Protein AF-A0A351Y6F3-F1 (afdb_monomer)

Foldseek 3Di:
DVVVCVVQVDPVSLVQDEDEEEADVRVVVCVVVPHHHPYYFHDDLPDDLVSCVVVLVVVLVCVVVVVDQWDKDWAWADPDLVDTQIDIATLPPDDPVRVVVRCVSVVHDPDPVPPPPPPPPDDDPPDPVVVVSVVSSVVSSVVVRVRSVRRSVNVVSPVVVVVVVVVVVVVVVVD

Nearest PDB structures (foldseek):
  1fs0-assembly1_G  TM=8.632E-01  e=9.140E-08  Escherichia coli
  6wnr-assembly1_G  TM=8.381E-01  e=6.652E-08  Escherichia coli
  8ap9-assembly1_G  TM=6.726E-01  e=9.777E-04  Trypanosoma brucei brucei
  8ap6-assembly1_G1  TM=6.515E-01  e=7.583E-04  Trypanosoma brucei brucei
  6f5d-assembly1_G  TM=6.382E-01  e=7.583E-04  Trypanosoma brucei brucei

Solvent-accessible surface area (backbone atoms only — not comparable to full-atom values): 10412 Å² total; per-residue (Å²): 112,69,72,57,55,70,76,49,68,51,75,74,56,43,78,80,43,79,37,74,24,76,26,62,69,48,39,56,51,39,54,73,71,70,44,50,69,80,46,74,45,70,71,62,97,85,63,57,73,76,73,43,43,71,58,45,54,51,52,52,50,33,56,76,70,57,73,53,88,65,43,72,48,74,37,35,46,53,78,50,72,88,45,67,47,82,45,68,39,51,63,34,74,72,48,70,68,37,52,52,52,40,32,55,77,68,70,51,81,78,69,85,81,70,74,79,73,81,64,89,80,72,81,57,80,94,35,66,66,61,48,50,54,51,51,54,49,54,51,50,46,51,52,52,50,51,40,50,49,26,36,49,53,43,48,54,31,47,54,51,50,53,52,50,52,53,53,52,52,54,54,65,74,75,109

Radius of gyration: 19.75 Å; Cα contacts (8 Å, |Δi|>4): 157; chains: 1; bounding box: 57×47×52 Å

Mean predicted aligned error: 7.8 Å

pLDDT: mean 84.29, std 12.5, range [51.44, 96.5]

Structure (mmCIF, N/CA/C/O backbone):
data_AF-A0A351Y6F3-F1
#
_entry.id   AF-A0A351Y6F3-F1
#
loop_
_atom_site.group_PDB
_atom_site.id
_atom_site.type_symbol
_atom_site.label_atom_id
_atom_site.label_alt_id
_atom_site.label_comp_id
_atom_site.label_asym_id
_atom_site.label_entity_id
_atom_site.label_seq_id
_atom_site.pdbx_PDB_ins_code
_atom_site.Cartn_x
_atom_site.Cartn_y
_atom_site.Cartn_z
_atom_site.occupancy
_atom_site.B_iso_or_equiv
_atom_site.auth_seq_id
_atom_site.auth_comp_id
_atom_site.auth_asym_id
_atom_site.auth_atom_id
_atom_site.pdbx_PDB_model_num
ATOM 1 N N . MET A 1 1 ? 9.564 -4.740 0.254 1.00 57.19 1 MET A N 1
ATOM 2 C CA . MET A 1 1 ? 9.944 -6.074 0.785 1.00 57.19 1 MET A CA 1
ATOM 3 C C . MET A 1 1 ? 11.183 -6.016 1.683 1.00 57.19 1 MET A C 1
ATOM 5 O O . MET A 1 1 ? 11.029 -6.243 2.875 1.00 57.19 1 MET A O 1
ATOM 9 N N . LYS A 1 2 ? 12.375 -5.624 1.191 1.00 56.22 2 LYS A N 1
ATOM 10 C CA . LYS A 1 2 ? 13.610 -5.577 2.014 1.00 56.22 2 LYS A CA 1
ATOM 11 C C . LYS A 1 2 ? 13.519 -4.671 3.257 1.00 56.22 2 LYS A C 1
ATOM 13 O O . LYS A 1 2 ? 13.958 -5.080 4.320 1.00 56.22 2 LYS A O 1
ATOM 18 N N . HIS A 1 3 ? 12.856 -3.513 3.169 1.00 58.91 3 HIS A N 1
ATOM 19 C CA . HIS A 1 3 ? 12.687 -2.598 4.312 1.00 58.91 3 HIS A CA 1
ATOM 20 C C . HIS A 1 3 ? 11.839 -3.152 5.473 1.00 58.91 3 HIS A C 1
ATOM 22 O O . HIS A 1 3 ? 12.053 -2.752 6.612 1.00 58.91 3 HIS A O 1
ATOM 28 N N . ILE A 1 4 ? 10.892 -4.065 5.213 1.00 58.66 4 ILE A N 1
ATOM 29 C CA . ILE A 1 4 ? 10.108 -4.724 6.276 1.00 58.66 4 ILE A CA 1
ATOM 30 C C . ILE A 1 4 ? 10.986 -5.768 6.962 1.00 58.66 4 ILE A C 1
ATOM 32 O O . ILE A 1 4 ? 11.146 -5.733 8.177 1.00 58.66 4 ILE A O 1
ATOM 36 N N . ALA A 1 5 ? 11.626 -6.627 6.163 1.00 57.75 5 ALA A N 1
ATOM 37 C CA . ALA A 1 5 ? 12.506 -7.675 6.664 1.00 57.75 5 ALA A CA 1
ATOM 38 C C . ALA A 1 5 ? 13.688 -7.112 7.464 1.00 57.75 5 ALA A C 1
ATOM 40 O O . ALA A 1 5 ? 14.070 -7.708 8.453 1.00 57.75 5 ALA A O 1
ATOM 41 N N . GLN A 1 6 ? 14.236 -5.956 7.076 1.00 57.66 6 GLN A N 1
ATOM 42 C CA . GLN A 1 6 ? 15.387 -5.336 7.739 1.00 57.66 6 GLN A CA 1
ATOM 43 C C . GLN A 1 6 ? 15.020 -4.585 9.029 1.00 57.66 6 GLN A C 1
ATOM 45 O O . GLN A 1 6 ? 15.852 -4.466 9.919 1.00 57.66 6 GLN A O 1
ATOM 50 N N . LYS A 1 7 ? 13.777 -4.095 9.151 1.00 56.00 7 LYS A N 1
ATOM 51 C CA . LYS A 1 7 ? 13.302 -3.376 10.346 1.00 56.00 7 LYS A CA 1
ATOM 52 C C . LYS A 1 7 ? 12.765 -4.303 11.445 1.00 56.00 7 LYS A C 1
ATOM 54 O O . LYS A 1 7 ? 12.682 -3.883 12.591 1.00 56.00 7 LYS A O 1
ATOM 59 N N . TYR A 1 8 ? 12.402 -5.534 11.098 1.00 57.44 8 TYR A N 1
ATOM 60 C CA . TYR A 1 8 ? 11.759 -6.499 11.992 1.00 57.44 8 TYR A CA 1
ATOM 61 C C . TYR A 1 8 ? 12.461 -7.872 11.917 1.00 57.44 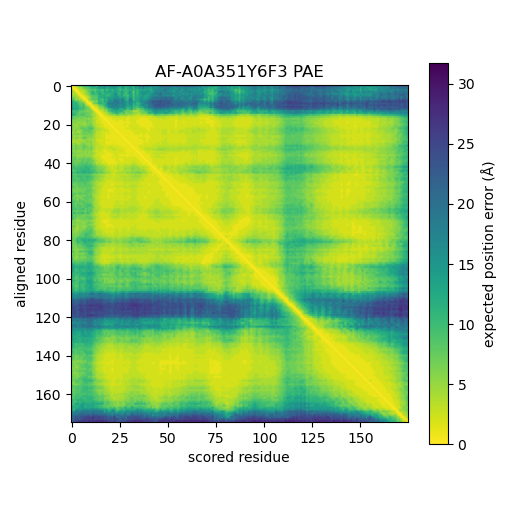8 TYR A C 1
ATOM 63 O O . TYR A 1 8 ? 11.814 -8.900 11.729 1.00 57.44 8 TYR A O 1
ATOM 71 N N . GLN A 1 9 ? 13.799 -7.883 11.998 1.00 54.22 9 GLN A N 1
ATOM 72 C CA . GLN A 1 9 ? 14.609 -9.112 11.922 1.00 54.22 9 GLN A CA 1
ATOM 73 C C . GLN A 1 9 ? 14.474 -10.007 13.162 1.00 54.22 9 GLN A C 1
ATOM 75 O O . GLN A 1 9 ? 14.704 -11.212 13.065 1.00 54.22 9 GLN A O 1
ATOM 80 N N . ASP A 1 10 ? 14.064 -9.452 14.303 1.00 55.25 10 ASP A N 1
ATOM 81 C CA . ASP A 1 10 ? 13.889 -10.216 15.533 1.00 55.25 10 ASP A CA 1
ATOM 82 C C . ASP A 1 10 ? 12.694 -11.171 15.439 1.00 55.25 10 ASP A C 1
ATOM 84 O O . ASP A 1 10 ? 11.549 -10.762 15.227 1.00 55.25 10 ASP A O 1
ATOM 88 N N . ALA A 1 11 ? 12.949 -12.462 15.661 1.00 55.72 11 ALA A N 1
ATOM 89 C CA . ALA A 1 11 ? 11.941 -13.522 15.583 1.00 55.72 11 ALA A CA 1
ATOM 90 C C . ALA A 1 11 ? 10.740 -13.304 16.526 1.00 55.72 11 ALA A C 1
ATOM 92 O O . ALA A 1 11 ? 9.642 -13.775 16.235 1.00 55.72 11 ALA A O 1
ATOM 93 N N . ASN A 1 12 ? 10.922 -12.564 17.628 1.00 57.53 12 ASN A N 1
ATOM 94 C CA . ASN A 1 12 ? 9.824 -12.191 18.523 1.00 57.53 12 ASN A CA 1
ATOM 95 C C . ASN A 1 12 ? 8.880 -11.153 17.904 1.00 57.53 12 ASN A C 1
ATOM 97 O O . ASN A 1 12 ? 7.679 -11.247 18.114 1.00 57.53 12 ASN A O 1
ATOM 101 N N . MET A 1 13 ? 9.381 -10.224 17.083 1.00 64.25 13 MET A N 1
ATOM 102 C CA . MET A 1 13 ? 8.535 -9.202 16.455 1.00 64.25 13 MET A CA 1
ATOM 103 C C . MET A 1 13 ? 7.723 -9.747 15.275 1.00 64.25 13 MET A C 1
ATOM 105 O O . MET A 1 13 ? 6.686 -9.182 14.942 1.00 64.25 13 MET A O 1
ATOM 109 N N . LYS A 1 14 ? 8.155 -10.857 14.655 1.00 72.81 14 LYS A N 1
ATOM 110 C CA . LYS A 1 14 ? 7.393 -11.529 13.586 1.00 72.81 14 LYS A CA 1
ATOM 111 C C . LYS A 1 14 ? 6.055 -12.095 14.073 1.00 72.81 14 LYS A C 1
ATOM 113 O O . LYS A 1 14 ? 5.134 -12.211 13.277 1.00 72.81 14 LYS A O 1
ATOM 118 N N . LYS A 1 15 ? 5.945 -12.448 15.360 1.00 78.00 15 LYS A N 1
ATOM 119 C CA . LYS A 1 15 ? 4.715 -13.014 15.944 1.00 78.00 15 LYS A CA 1
ATOM 120 C C . LYS A 1 15 ? 3.619 -11.973 16.176 1.00 78.00 15 LYS A C 1
ATOM 122 O O . LYS A 1 15 ? 2.454 -12.342 16.219 1.00 78.00 15 LYS A O 1
ATOM 127 N N . ASP A 1 16 ? 3.994 -10.700 16.277 1.00 86.50 16 ASP A N 1
ATOM 128 C CA . ASP A 1 16 ? 3.070 -9.586 16.520 1.00 86.50 16 ASP A CA 1
ATOM 129 C C . ASP A 1 16 ? 2.623 -8.893 15.220 1.00 86.50 16 ASP A C 1
ATOM 131 O O . ASP A 1 16 ? 1.964 -7.849 15.255 1.00 86.50 16 ASP A O 1
ATOM 135 N N . VAL A 1 17 ? 3.028 -9.422 14.060 1.00 90.69 17 VAL A N 1
ATOM 136 C CA . VAL A 1 17 ? 2.800 -8.796 12.757 1.00 90.69 17 VAL A CA 1
ATOM 137 C C . VAL A 1 17 ? 2.229 -9.804 11.773 1.00 90.69 17 VAL A C 1
ATOM 139 O O . VAL A 1 17 ? 2.909 -10.727 11.328 1.00 90.69 17 VAL A O 1
ATOM 142 N N . ASP A 1 18 ? 1.003 -9.529 11.347 1.00 94.62 18 ASP A N 1
ATOM 143 C CA . ASP A 1 18 ? 0.363 -10.229 10.246 1.00 94.62 18 ASP A CA 1
ATOM 144 C C . ASP A 1 18 ? 0.632 -9.520 8.918 1.00 94.62 18 ASP A C 1
ATOM 146 O O . ASP A 1 18 ? 0.679 -8.288 8.828 1.00 94.62 18 ASP A O 1
ATOM 150 N N . ILE A 1 19 ? 0.803 -10.314 7.866 1.00 95.06 19 ILE A N 1
ATOM 151 C CA . ILE A 1 19 ? 1.098 -9.841 6.520 1.00 95.06 19 ILE A CA 1
ATOM 152 C C . ILE A 1 19 ? -0.097 -10.080 5.605 1.00 95.06 19 ILE A C 1
ATOM 154 O O . ILE A 1 19 ? -0.627 -11.185 5.503 1.00 95.06 19 ILE A O 1
ATOM 158 N N . ILE A 1 20 ? -0.457 -9.038 4.861 1.00 96.44 20 ILE A N 1
ATOM 159 C CA . ILE A 1 20 ? -1.326 -9.142 3.694 1.00 96.44 20 ILE A CA 1
ATOM 160 C C . ILE A 1 20 ? -0.449 -8.995 2.454 1.00 96.44 20 ILE A C 1
ATOM 162 O O . ILE A 1 20 ? 0.198 -7.964 2.256 1.00 96.44 20 ILE A O 1
ATOM 166 N N . ALA A 1 21 ? -0.397 -10.037 1.627 1.00 95.81 21 ALA A N 1
ATOM 167 C CA . ALA A 1 21 ? 0.479 -10.081 0.462 1.00 95.81 21 ALA A CA 1
ATOM 168 C C . ALA A 1 21 ? -0.292 -9.801 -0.836 1.00 95.81 21 ALA A C 1
ATOM 170 O O . ALA A 1 21 ? -1.089 -10.617 -1.294 1.00 95.81 21 ALA A O 1
ATOM 171 N N . ILE A 1 22 ? -0.009 -8.664 -1.471 1.00 95.50 22 ILE A N 1
ATOM 172 C CA . ILE A 1 22 ? -0.555 -8.317 -2.787 1.00 95.50 22 ILE A CA 1
ATOM 173 C C . ILE A 1 22 ? 0.510 -8.623 -3.850 1.00 95.50 22 ILE A C 1
ATOM 175 O O . ILE A 1 22 ? 1.559 -7.981 -3.909 1.00 95.50 22 ILE A O 1
ATOM 179 N N . GLY A 1 23 ? 0.242 -9.629 -4.681 1.00 93.31 23 GLY A N 1
ATOM 180 C CA . GLY A 1 23 ? 1.129 -10.142 -5.723 1.00 93.31 23 GLY A CA 1
ATOM 181 C C . GLY A 1 23 ? 1.879 -11.422 -5.330 1.00 93.31 23 GLY A C 1
ATOM 182 O O . GLY A 1 23 ? 2.298 -11.614 -4.188 1.00 93.31 23 GLY A O 1
ATOM 183 N N . LYS A 1 24 ? 2.115 -12.292 -6.324 1.00 92.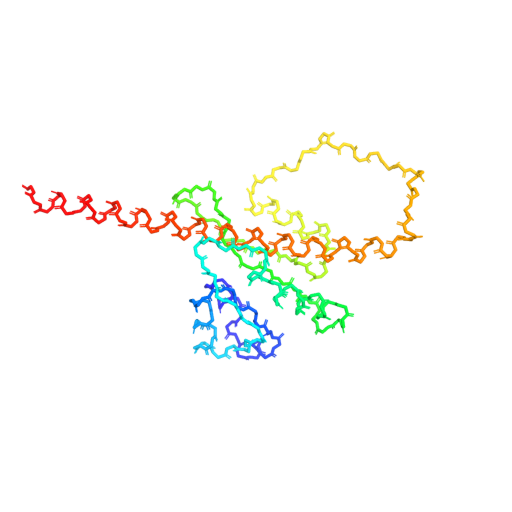69 24 LYS A N 1
ATOM 184 C CA . LYS A 1 24 ? 2.723 -13.626 -6.134 1.00 92.69 24 LYS A CA 1
ATOM 185 C C . LYS A 1 24 ? 4.109 -13.574 -5.479 1.00 92.69 24 LYS A C 1
ATOM 187 O O . LYS A 1 24 ? 4.355 -14.271 -4.504 1.00 92.69 24 LYS A O 1
ATOM 192 N N . LYS A 1 25 ? 4.986 -12.676 -5.945 1.00 91.31 25 LYS A N 1
ATOM 193 C CA . LYS A 1 25 ? 6.349 -12.527 -5.397 1.00 91.31 25 LYS A CA 1
ATOM 194 C C . LYS A 1 25 ? 6.361 -12.094 -3.929 1.00 91.31 25 LYS A C 1
ATOM 196 O O . LYS A 1 25 ? 7.258 -12.490 -3.190 1.00 91.31 25 LYS A O 1
ATOM 201 N N . ALA A 1 26 ? 5.396 -11.272 -3.509 1.00 92.12 26 ALA A N 1
ATOM 202 C CA . ALA A 1 26 ? 5.279 -10.863 -2.113 1.00 92.12 26 ALA A CA 1
ATOM 203 C C . ALA A 1 26 ? 4.864 -12.054 -1.242 1.00 92.12 26 ALA A C 1
ATOM 205 O O . ALA A 1 26 ? 5.500 -12.305 -0.221 1.00 92.12 26 ALA A O 1
ATOM 206 N N . LEU A 1 27 ? 3.859 -12.817 -1.685 1.00 94.94 27 LEU A N 1
ATOM 207 C CA . LEU A 1 27 ? 3.402 -14.027 -1.002 1.00 94.94 27 LEU A CA 1
ATOM 208 C C . LEU A 1 27 ? 4.549 -15.031 -0.827 1.00 94.94 27 LEU A C 1
ATOM 210 O O . LEU A 1 27 ? 4.854 -15.422 0.296 1.00 94.94 27 LEU A O 1
ATOM 214 N N . GLU A 1 28 ? 5.233 -15.380 -1.918 1.00 94.75 28 GLU A N 1
ATOM 215 C CA . GLU A 1 28 ? 6.369 -16.310 -1.901 1.00 94.75 28 GLU A CA 1
ATOM 216 C C . GLU A 1 28 ? 7.477 -15.852 -0.945 1.00 94.75 28 GLU A C 1
ATOM 218 O O . GLU A 1 28 ? 8.023 -16.656 -0.191 1.00 94.75 28 GLU A O 1
ATOM 223 N N . PHE A 1 29 ? 7.799 -14.553 -0.946 1.00 92.56 29 PHE A N 1
ATOM 224 C CA . PHE A 1 29 ? 8.820 -13.990 -0.069 1.00 92.56 29 PHE A CA 1
ATOM 225 C C . PHE A 1 29 ? 8.461 -14.149 1.413 1.00 92.56 29 PHE A C 1
ATOM 227 O O . PHE A 1 29 ? 9.286 -14.640 2.183 1.00 92.56 29 PHE A O 1
ATOM 234 N N . PHE A 1 30 ? 7.255 -13.735 1.811 1.00 92.44 30 PHE A N 1
ATOM 235 C CA . PHE A 1 30 ? 6.853 -13.716 3.219 1.00 92.44 30 PHE A CA 1
ATOM 236 C C . PHE A 1 30 ? 6.577 -15.114 3.773 1.00 92.44 30 PHE A C 1
ATOM 238 O O . PHE A 1 30 ? 6.974 -15.393 4.903 1.00 92.44 30 PHE A O 1
ATOM 245 N N . VAL A 1 31 ? 5.999 -16.008 2.965 1.00 92.94 31 VAL A N 1
ATOM 246 C CA . VAL A 1 31 ? 5.828 -17.425 3.327 1.00 92.94 31 VAL A CA 1
ATOM 247 C C . VAL A 1 31 ? 7.190 -18.081 3.551 1.00 92.94 31 VAL A C 1
ATOM 249 O O . VAL A 1 31 ? 7.411 -18.705 4.587 1.00 92.94 31 VAL A O 1
ATOM 252 N N . ARG A 1 32 ? 8.137 -17.897 2.619 1.00 92.38 32 ARG A N 1
ATOM 253 C CA . ARG A 1 32 ? 9.493 -18.456 2.741 1.00 92.38 32 ARG A CA 1
ATOM 254 C C . ARG A 1 32 ? 10.232 -17.934 3.972 1.00 92.38 32 ARG A C 1
ATOM 256 O O . ARG A 1 32 ? 10.984 -18.679 4.586 1.00 92.38 32 ARG A O 1
ATOM 263 N N . ASP A 1 33 ? 10.042 -16.662 4.314 1.00 88.50 33 ASP A N 1
ATOM 264 C CA . ASP A 1 33 ? 10.700 -16.020 5.458 1.00 88.50 33 ASP A CA 1
ATOM 265 C C . ASP A 1 33 ? 9.961 -16.257 6.797 1.00 88.50 33 ASP A C 1
ATOM 267 O O . ASP A 1 33 ? 10.325 -15.678 7.825 1.00 88.50 33 ASP A O 1
ATOM 271 N N . GLY A 1 34 ? 8.934 -17.119 6.804 1.00 89.56 34 GLY A N 1
ATOM 272 C CA . GLY A 1 34 ? 8.243 -17.583 8.010 1.00 89.56 34 GLY A CA 1
ATOM 273 C C . GLY A 1 34 ? 7.300 -16.560 8.647 1.00 89.56 34 GLY A C 1
ATOM 274 O O . GLY A 1 34 ? 7.089 -16.604 9.857 1.00 89.56 34 GLY A O 1
ATOM 275 N N . TRP A 1 35 ? 6.766 -15.616 7.869 1.00 91.81 35 TRP A N 1
ATOM 276 C CA . TRP A 1 35 ? 5.772 -14.651 8.349 1.00 91.81 35 TRP A CA 1
ATOM 277 C C . TRP A 1 35 ? 4.361 -15.237 8.329 1.00 91.81 35 TRP A C 1
ATOM 279 O O . TRP A 1 35 ? 4.037 -16.059 7.471 1.00 91.81 35 TRP A O 1
ATOM 289 N N . ASN A 1 36 ? 3.494 -14.751 9.221 1.00 94.00 36 ASN A N 1
ATOM 290 C CA . ASN A 1 36 ? 2.076 -15.086 9.181 1.00 94.00 36 ASN A CA 1
ATOM 291 C C . ASN A 1 36 ? 1.376 -14.300 8.063 1.00 94.00 36 ASN A C 1
ATOM 293 O O . ASN A 1 36 ? 1.147 -13.097 8.192 1.00 94.00 36 ASN A O 1
ATOM 297 N N . VAL A 1 37 ? 1.057 -14.959 6.947 1.00 95.06 37 VAL A N 1
ATOM 298 C CA . VAL A 1 37 ? 0.322 -14.337 5.836 1.00 95.06 37 VAL A CA 1
ATOM 299 C C . VAL A 1 37 ? -1.165 -14.647 5.982 1.00 95.06 37 VAL A C 1
ATOM 301 O O . VAL A 1 37 ? -1.603 -15.757 5.693 1.00 95.06 37 VAL A O 1
ATOM 304 N N . VAL A 1 38 ? -1.941 -13.658 6.423 1.00 95.75 38 VAL A N 1
ATOM 305 C CA . VAL A 1 38 ? -3.370 -13.817 6.753 1.00 95.75 38 VAL A CA 1
ATOM 306 C C . VAL A 1 38 ? -4.296 -13.654 5.550 1.00 95.75 38 VAL A C 1
ATOM 308 O O . VAL A 1 38 ? -5.408 -14.174 5.544 1.00 95.75 38 VAL A O 1
ATOM 311 N N . ALA A 1 39 ? -3.840 -12.942 4.520 1.00 95.50 39 ALA A N 1
ATOM 312 C CA . ALA A 1 39 ? -4.561 -12.773 3.268 1.00 95.50 39 ALA A CA 1
ATOM 313 C C . ALA A 1 39 ? -3.580 -12.546 2.116 1.00 95.50 39 ALA A C 1
ATOM 315 O O . ALA A 1 39 ? -2.498 -11.977 2.292 1.00 95.50 39 ALA A O 1
ATOM 316 N N . SER A 1 40 ? -3.963 -12.970 0.914 1.00 95.75 40 SER A N 1
ATOM 317 C CA . SER A 1 40 ? -3.198 -12.662 -0.288 1.00 95.75 40 SER A CA 1
ATOM 318 C C . SER A 1 40 ? -4.075 -12.599 -1.529 1.00 95.75 40 SER A C 1
ATOM 320 O O . SER A 1 40 ? -5.141 -13.207 -1.576 1.00 95.75 40 SER A O 1
ATOM 322 N N . THR A 1 41 ? -3.614 -11.861 -2.532 1.00 95.38 41 THR A N 1
ATOM 323 C CA . THR A 1 41 ? -4.234 -11.818 -3.860 1.00 95.38 41 THR A CA 1
ATOM 324 C C . THR A 1 41 ? -3.155 -11.689 -4.925 1.00 95.38 41 THR A C 1
ATOM 326 O O . THR A 1 41 ? -2.112 -11.072 -4.696 1.00 95.38 41 THR A O 1
ATOM 329 N N . ALA A 1 42 ? -3.370 -12.289 -6.091 1.00 93.12 42 ALA A N 1
ATOM 330 C CA . ALA A 1 42 ? -2.489 -12.128 -7.239 1.00 93.12 42 ALA A CA 1
ATOM 331 C C . ALA A 1 42 ? -3.058 -11.054 -8.169 1.00 93.12 42 ALA A C 1
ATOM 333 O O . ALA A 1 42 ? -4.240 -11.079 -8.483 1.00 93.12 42 ALA A O 1
ATOM 334 N N . LEU A 1 43 ? -2.204 -10.150 -8.653 1.00 91.88 43 LEU A N 1
ATOM 335 C CA . LEU A 1 43 ? -2.611 -9.106 -9.591 1.00 91.88 43 LEU A CA 1
ATOM 336 C C . LEU A 1 43 ? -2.207 -9.462 -11.021 1.00 91.88 43 LEU A C 1
ATOM 338 O O . LEU A 1 43 ? -1.028 -9.718 -11.298 1.00 91.88 43 LEU A O 1
ATOM 342 N N . LYS A 1 44 ? -3.195 -9.445 -11.916 1.00 92.19 44 LYS A N 1
ATOM 343 C CA . LYS A 1 44 ? -3.008 -9.459 -13.373 1.00 92.19 44 LYS A CA 1
ATOM 344 C C . LYS A 1 44 ? -2.472 -8.106 -13.867 1.00 92.19 44 LYS A C 1
ATOM 346 O O . LYS A 1 44 ? -2.342 -7.163 -13.088 1.00 92.19 44 LYS A O 1
ATOM 351 N N . ASP A 1 45 ? -2.078 -8.035 -15.137 1.00 89.50 45 ASP A N 1
ATOM 352 C CA . ASP A 1 45 ? -1.513 -6.809 -15.725 1.00 89.50 45 ASP A CA 1
ATOM 353 C C . ASP A 1 45 ? -2.569 -5.694 -15.882 1.00 89.50 45 ASP A C 1
ATOM 355 O O . ASP A 1 45 ? -2.256 -4.528 -15.668 1.00 89.50 45 ASP A O 1
ATOM 359 N N . ASP A 1 46 ? -3.825 -6.059 -16.127 1.00 91.00 46 ASP A N 1
ATOM 360 C CA . ASP A 1 46 ? -4.997 -5.191 -16.307 1.00 91.00 46 ASP A CA 1
ATOM 361 C C . ASP A 1 46 ? -5.960 -5.234 -15.102 1.00 91.00 46 ASP A C 1
ATOM 363 O O . ASP A 1 46 ? -7.179 -5.263 -15.267 1.00 91.00 46 ASP A O 1
ATOM 367 N N . PHE A 1 47 ? -5.424 -5.335 -13.882 1.00 95.31 47 PHE A N 1
ATOM 368 C CA . PHE A 1 47 ? -6.246 -5.477 -12.676 1.00 95.31 47 PHE A CA 1
ATOM 369 C C . PHE A 1 47 ? -7.166 -4.269 -12.439 1.00 95.31 47 PHE A C 1
ATOM 371 O O . PHE A 1 47 ? -6.842 -3.142 -12.813 1.00 95.31 47 PHE A O 1
ATOM 378 N N . ASP A 1 48 ? -8.292 -4.514 -11.775 1.00 94.44 48 ASP A N 1
ATOM 379 C CA . ASP A 1 48 ? -9.239 -3.492 -11.336 1.00 94.44 48 ASP A CA 1
ATOM 380 C C . ASP A 1 48 ? -9.579 -3.644 -9.842 1.00 94.44 48 ASP A C 1
ATOM 382 O O . ASP A 1 48 ? -9.051 -4.514 -9.145 1.00 94.44 48 ASP A O 1
ATOM 386 N N . GLU A 1 49 ? -10.439 -2.771 -9.316 1.00 91.94 49 GLU A N 1
ATOM 387 C CA . GLU A 1 49 ? -10.809 -2.762 -7.893 1.00 91.94 49 GLU A CA 1
ATOM 388 C C . GLU A 1 49 ? -11.409 -4.093 -7.408 1.00 91.94 49 GLU A C 1
ATOM 390 O O . GLU A 1 49 ? -11.217 -4.480 -6.251 1.00 91.94 49 GLU A O 1
ATOM 395 N N . ARG A 1 50 ? -12.084 -4.851 -8.283 1.00 94.06 50 ARG A N 1
ATOM 396 C CA . ARG A 1 50 ? -12.714 -6.129 -7.913 1.00 94.06 50 ARG A CA 1
ATOM 397 C C . ARG A 1 50 ? -11.673 -7.184 -7.560 1.00 94.06 50 ARG A C 1
ATOM 399 O O . ARG A 1 50 ? -11.924 -8.004 -6.678 1.00 94.06 50 ARG A O 1
ATOM 406 N N . ASP A 1 51 ? -10.493 -7.128 -8.179 1.00 94.69 51 ASP A N 1
ATOM 407 C CA . ASP A 1 51 ? -9.373 -8.032 -7.882 1.00 94.69 51 ASP A CA 1
ATOM 408 C C . ASP A 1 51 ? -8.812 -7.826 -6.455 1.00 94.69 51 ASP A C 1
ATOM 410 O O . ASP A 1 51 ? -8.130 -8.700 -5.902 1.00 94.69 51 ASP A O 1
ATOM 414 N N . LEU A 1 52 ? -9.114 -6.678 -5.836 1.00 96.25 52 LEU A N 1
ATOM 415 C CA . LEU A 1 52 ? -8.691 -6.301 -4.486 1.00 96.25 52 LEU A CA 1
ATOM 416 C C . LEU A 1 52 ? -9.826 -6.359 -3.450 1.00 96.25 52 LEU A C 1
ATOM 418 O O . LEU A 1 52 ? -9.554 -6.234 -2.256 1.00 96.25 52 LEU A O 1
ATOM 422 N N . HIS A 1 53 ? -11.070 -6.635 -3.855 1.00 94.31 53 HIS A N 1
ATOM 423 C CA . HIS A 1 53 ? -12.244 -6.583 -2.974 1.00 94.31 53 HIS A CA 1
ATOM 424 C C . HIS A 1 53 ? -12.119 -7.455 -1.710 1.00 94.31 53 HIS A C 1
ATOM 426 O O . HIS A 1 53 ? -12.508 -7.046 -0.612 1.00 94.31 53 HIS A O 1
ATOM 432 N N . ALA A 1 54 ? -11.521 -8.645 -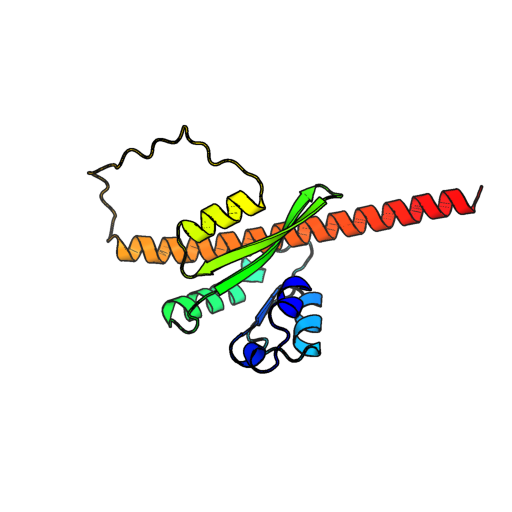1.831 1.00 94.38 54 ALA A N 1
ATOM 433 C CA . ALA A 1 54 ? -11.275 -9.521 -0.685 1.00 94.38 54 ALA A CA 1
ATOM 434 C C . ALA A 1 54 ? -10.301 -8.895 0.332 1.00 94.38 54 ALA A C 1
ATOM 436 O O . ALA A 1 54 ? -10.482 -9.040 1.541 1.00 94.38 54 ALA A O 1
ATOM 437 N N . ILE A 1 55 ? -9.293 -8.164 -0.154 1.00 96.31 55 ILE A N 1
ATOM 438 C CA . ILE A 1 55 ? -8.322 -7.453 0.684 1.00 96.31 55 ILE A CA 1
ATOM 439 C C . ILE A 1 55 ? -8.986 -6.269 1.388 1.00 96.31 55 ILE A C 1
ATOM 441 O O . ILE A 1 55 ? -8.804 -6.108 2.595 1.00 96.31 55 ILE A O 1
ATOM 445 N N . TYR A 1 56 ? -9.790 -5.487 0.664 1.00 95.25 56 TYR A N 1
ATOM 446 C CA . TYR A 1 56 ? -10.563 -4.378 1.231 1.00 95.25 56 TYR A CA 1
ATOM 447 C C . TYR A 1 56 ? -11.474 -4.854 2.354 1.00 95.25 56 TYR A C 1
ATOM 449 O O . TYR A 1 56 ? -11.385 -4.372 3.482 1.00 95.25 56 TYR A O 1
ATOM 457 N N . THR A 1 57 ? -12.275 -5.883 2.073 1.00 94.62 57 THR A N 1
ATOM 458 C CA . THR A 1 57 ? -13.197 -6.476 3.044 1.00 94.62 57 THR A CA 1
ATOM 459 C C . THR A 1 57 ? -12.460 -6.942 4.297 1.00 94.62 57 THR A C 1
ATOM 461 O O . THR A 1 57 ? -12.894 -6.649 5.411 1.00 94.62 57 THR A O 1
ATOM 464 N N . TYR A 1 58 ? -11.325 -7.628 4.134 1.00 95.81 58 TYR A N 1
ATOM 465 C CA . TYR A 1 58 ? -10.522 -8.096 5.261 1.00 95.81 58 TYR A CA 1
ATOM 466 C C . TYR A 1 58 ? -10.008 -6.935 6.125 1.00 95.81 58 TYR A C 1
ATOM 468 O O . TYR A 1 58 ? -10.178 -6.948 7.346 1.00 95.81 58 TYR A O 1
ATOM 476 N N . ILE A 1 59 ? -9.415 -5.910 5.505 1.00 94.88 59 ILE A N 1
ATOM 477 C CA . ILE A 1 59 ? -8.842 -4.761 6.221 1.00 94.88 59 ILE A CA 1
ATOM 478 C C . ILE A 1 59 ? -9.939 -3.951 6.912 1.00 94.88 59 ILE A C 1
ATOM 480 O O . ILE A 1 59 ? -9.803 -3.642 8.096 1.00 94.88 59 ILE A O 1
ATOM 484 N N . ASN A 1 60 ? -11.049 -3.674 6.227 1.00 93.00 60 ASN A N 1
ATOM 485 C CA . ASN A 1 60 ? -12.183 -2.948 6.796 1.00 93.00 60 ASN A CA 1
ATOM 486 C C . ASN A 1 60 ? -12.758 -3.690 8.010 1.00 93.00 60 ASN A C 1
ATOM 488 O O . ASN A 1 60 ? -12.972 -3.087 9.063 1.00 93.00 60 ASN A O 1
ATOM 492 N N . GLN A 1 61 ? -12.932 -5.013 7.921 1.00 93.38 61 GLN A N 1
ATOM 493 C CA . GLN A 1 61 ? -13.373 -5.818 9.062 1.00 93.38 61 GLN A CA 1
ATOM 494 C C . GLN A 1 61 ? -12.369 -5.792 10.218 1.00 93.38 61 GLN A C 1
ATOM 496 O O . GLN A 1 61 ? -12.780 -5.692 11.374 1.00 93.38 61 GLN A O 1
ATOM 501 N N . ALA A 1 62 ? -11.070 -5.869 9.928 1.00 93.06 62 ALA A N 1
ATOM 502 C CA . ALA A 1 62 ? -10.027 -5.832 10.947 1.00 93.06 62 ALA A CA 1
ATOM 503 C C . ALA A 1 62 ? -9.950 -4.466 11.651 1.00 93.06 62 ALA A C 1
ATOM 505 O O . ALA A 1 62 ? -9.730 -4.413 12.863 1.00 93.06 62 ALA A O 1
ATOM 506 N N . ILE A 1 63 ? -10.188 -3.372 10.921 1.00 90.25 63 ILE A N 1
ATOM 507 C CA . ILE A 1 63 ? -10.290 -2.015 11.473 1.00 90.25 63 ILE A CA 1
ATOM 508 C C . ILE A 1 63 ? -11.518 -1.904 12.384 1.00 90.25 63 ILE A C 1
ATOM 510 O O . ILE A 1 63 ? -11.382 -1.513 13.544 1.00 90.25 63 ILE A O 1
ATOM 514 N N . VAL A 1 64 ? -12.700 -2.313 11.907 1.00 90.00 64 VAL A N 1
ATOM 515 C CA . VAL A 1 64 ? -13.957 -2.253 12.680 1.00 90.00 64 VAL A CA 1
ATOM 516 C C . VAL A 1 64 ? -13.869 -3.092 13.958 1.00 90.00 64 VAL A C 1
ATOM 518 O O . VAL A 1 64 ? -14.263 -2.635 15.031 1.00 90.00 64 VAL A O 1
ATOM 521 N N . LYS A 1 65 ? -13.301 -4.301 13.871 1.00 93.00 65 LYS A N 1
ATOM 522 C CA . LYS A 1 65 ? -13.096 -5.201 15.019 1.00 93.00 65 LYS A CA 1
ATOM 523 C C . LYS A 1 65 ? -11.922 -4.796 15.913 1.00 93.00 65 LYS A C 1
ATOM 525 O O . LYS A 1 65 ? -11.718 -5.427 16.947 1.00 93.00 65 LYS A O 1
ATOM 530 N N . LYS A 1 66 ? -11.148 -3.773 15.528 1.00 91.19 66 LYS A N 1
ATOM 531 C CA . LYS A 1 66 ? -9.909 -3.346 16.199 1.00 91.19 66 LYS A CA 1
ATOM 532 C C . LYS A 1 66 ? -8.912 -4.496 16.388 1.00 91.19 66 LYS A C 1
ATOM 534 O O . LYS A 1 66 ? -8.202 -4.548 17.388 1.00 91.19 66 LYS A O 1
ATOM 539 N N . THR A 1 67 ? -8.853 -5.411 15.419 1.00 93.81 67 THR A N 1
ATOM 540 C CA . THR A 1 67 ? -7.936 -6.561 15.429 1.00 93.81 67 THR A CA 1
ATOM 541 C C . THR A 1 67 ? -6.479 -6.106 15.428 1.00 93.81 67 THR A C 1
ATOM 543 O O . THR A 1 67 ? -5.647 -6.706 16.101 1.00 93.81 67 THR A O 1
ATOM 546 N N . TYR A 1 68 ? -6.178 -5.010 14.724 1.00 92.19 68 TYR A N 1
ATOM 547 C CA . TYR A 1 68 ? -4.838 -4.435 14.652 1.00 92.19 68 TYR A CA 1
ATOM 548 C C . TYR A 1 68 ? -4.804 -3.029 15.240 1.00 92.19 68 TYR A C 1
ATOM 550 O O . TYR A 1 68 ? -5.622 -2.174 14.904 1.00 92.19 68 TYR A O 1
ATOM 558 N N . ALA A 1 69 ? -3.788 -2.758 16.061 1.00 92.00 69 ALA A N 1
ATOM 559 C CA . ALA A 1 69 ? -3.531 -1.412 16.571 1.00 92.00 69 ALA A CA 1
ATOM 560 C C . ALA A 1 69 ? -3.004 -0.464 15.480 1.00 92.00 69 ALA A C 1
ATOM 562 O O . ALA A 1 69 ? -3.205 0.747 15.564 1.00 92.00 69 ALA A O 1
ATOM 563 N N . LYS A 1 70 ? -2.285 -0.998 14.480 1.00 90.88 70 LYS A N 1
ATOM 564 C CA . LYS A 1 70 ? -1.692 -0.231 13.377 1.00 90.88 70 LYS A CA 1
ATOM 565 C C . LYS A 1 70 ? -1.742 -1.034 12.081 1.00 90.88 70 LYS A C 1
ATOM 567 O O . LYS A 1 70 ? -1.298 -2.177 12.066 1.00 90.88 70 LYS A O 1
ATOM 572 N N . VAL A 1 71 ? -2.177 -0.404 10.992 1.00 92.62 71 VAL A N 1
ATOM 573 C CA . VAL A 1 71 ? -2.106 -0.968 9.634 1.00 92.62 71 VAL A CA 1
ATOM 574 C C . VAL A 1 71 ? -1.204 -0.081 8.787 1.00 92.62 71 VAL A C 1
ATOM 576 O O . VAL A 1 71 ? -1.344 1.143 8.788 1.00 92.62 71 VAL A O 1
ATOM 579 N N . LYS A 1 72 ? -0.242 -0.684 8.085 1.00 92.12 72 LYS A N 1
ATOM 580 C CA . LYS A 1 72 ? 0.702 0.028 7.216 1.00 92.12 72 LYS A CA 1
ATOM 581 C C . LYS A 1 72 ? 0.735 -0.603 5.835 1.00 92.12 72 LYS A C 1
ATOM 583 O O . LYS A 1 72 ? 0.814 -1.822 5.719 1.00 92.12 72 LYS A O 1
ATOM 588 N N . VAL A 1 73 ? 0.760 0.239 4.811 1.00 92.56 73 VAL A N 1
ATOM 589 C CA . VAL A 1 73 ? 0.905 -0.1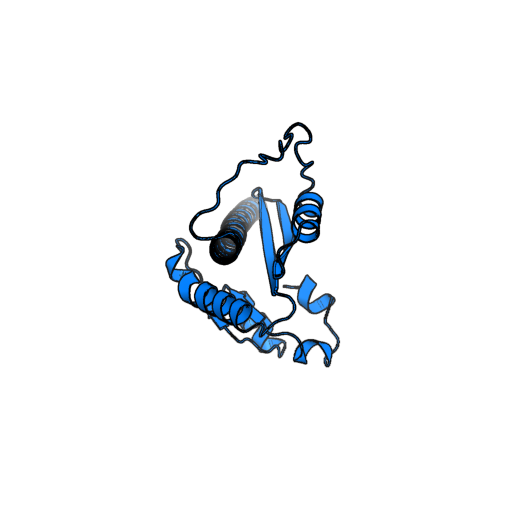64 3.413 1.00 92.56 73 VAL A CA 1
ATOM 590 C C . VAL A 1 73 ? 2.326 0.154 2.966 1.00 92.56 73 VAL A C 1
ATOM 592 O O . VAL A 1 73 ? 2.836 1.247 3.208 1.00 92.56 73 VAL A O 1
ATOM 595 N N . TYR A 1 74 ? 2.973 -0.813 2.324 1.00 92.38 74 TYR A N 1
ATOM 596 C CA . TYR A 1 74 ? 4.310 -0.662 1.763 1.00 92.38 74 TYR A CA 1
ATOM 597 C C . TYR A 1 74 ? 4.242 -0.879 0.260 1.00 92.38 74 TYR A C 1
ATOM 599 O O . TYR A 1 74 ? 3.821 -1.943 -0.196 1.00 92.38 74 TYR A O 1
ATOM 607 N N . PHE A 1 75 ? 4.680 0.108 -0.509 1.00 92.25 75 PHE A N 1
ATOM 608 C CA . PHE A 1 75 ? 4.623 0.067 -1.966 1.00 92.25 75 PHE A CA 1
ATOM 609 C C . PHE A 1 75 ? 5.723 0.926 -2.575 1.00 92.25 75 PHE A C 1
ATOM 611 O O . PHE A 1 75 ? 6.336 1.735 -1.887 1.00 92.25 75 PHE A O 1
ATOM 618 N N . ASN A 1 76 ? 5.992 0.742 -3.859 1.00 90.88 76 ASN A N 1
ATOM 619 C CA . ASN A 1 76 ? 6.874 1.617 -4.608 1.00 90.88 76 ASN A CA 1
ATOM 620 C C . ASN A 1 76 ? 6.026 2.659 -5.328 1.00 90.88 76 ASN A C 1
ATOM 622 O O . ASN A 1 76 ? 5.203 2.313 -6.173 1.00 90.88 76 ASN A O 1
ATOM 626 N N . PHE A 1 77 ? 6.249 3.931 -5.022 1.00 90.62 77 PHE A N 1
ATOM 627 C CA . PHE A 1 77 ? 5.683 5.030 -5.780 1.00 90.62 77 PHE A CA 1
ATOM 628 C C . PHE A 1 77 ? 6.434 5.186 -7.098 1.00 90.62 77 PHE A C 1
ATOM 630 O O . PHE A 1 77 ? 7.646 5.427 -7.140 1.00 90.62 77 PHE A O 1
ATOM 637 N N . PHE A 1 78 ? 5.698 5.023 -8.189 1.00 92.19 78 PHE A N 1
ATOM 638 C CA . PHE A 1 78 ? 6.218 5.221 -9.531 1.00 92.19 78 PHE A CA 1
ATOM 639 C C . PHE A 1 78 ? 6.360 6.717 -9.823 1.00 92.19 78 PHE A C 1
ATOM 641 O O . PHE A 1 78 ? 5.357 7.395 -10.038 1.00 92.19 78 PHE A O 1
ATOM 648 N N . LYS A 1 79 ? 7.601 7.223 -9.844 1.00 88.94 79 LYS A N 1
ATOM 649 C CA . LYS A 1 79 ? 7.900 8.609 -10.238 1.00 88.94 79 LYS A CA 1
ATOM 650 C C . LYS A 1 79 ? 8.164 8.713 -11.738 1.00 88.94 79 LYS A C 1
ATOM 652 O O . LYS A 1 79 ? 7.683 9.633 -12.388 1.00 88.94 79 LYS A O 1
ATOM 657 N N . ASN A 1 80 ? 8.956 7.792 -12.280 1.00 89.62 80 ASN A N 1
ATOM 658 C CA . ASN A 1 80 ? 9.204 7.646 -13.713 1.00 89.62 80 ASN A CA 1
ATOM 659 C C . ASN A 1 80 ? 9.768 6.243 -14.004 1.00 89.62 80 ASN A C 1
ATOM 661 O O . ASN A 1 80 ? 9.948 5.430 -13.099 1.00 89.62 80 ASN A O 1
ATOM 665 N N . ILE A 1 81 ? 10.076 5.969 -15.274 1.00 87.88 81 ILE A N 1
ATOM 666 C CA . ILE A 1 81 ? 10.522 4.650 -15.753 1.00 87.88 81 ILE A CA 1
ATOM 667 C C . ILE A 1 81 ? 11.802 4.160 -15.048 1.00 87.88 81 ILE A C 1
ATOM 669 O O . ILE A 1 81 ? 11.978 2.958 -14.862 1.00 87.88 81 ILE A O 1
ATOM 673 N N . ILE A 1 82 ? 12.676 5.079 -14.631 1.00 85.50 82 ILE A N 1
ATOM 674 C CA . ILE A 1 82 ? 13.958 4.783 -13.976 1.00 85.50 82 ILE A CA 1
ATOM 675 C C . ILE A 1 82 ? 13.817 4.842 -12.446 1.00 85.50 82 ILE A C 1
ATOM 677 O O . ILE A 1 82 ? 14.421 4.047 -11.729 1.00 85.50 82 ILE A O 1
ATOM 681 N N . THR A 1 83 ? 13.028 5.783 -11.924 1.00 86.19 83 THR A N 1
ATOM 682 C CA . THR A 1 83 ? 12.940 6.096 -10.494 1.00 86.19 83 THR A CA 1
ATOM 683 C C . THR A 1 83 ? 11.656 5.557 -9.866 1.00 86.19 83 THR A C 1
ATOM 685 O O . THR A 1 83 ? 10.554 6.039 -10.139 1.00 86.19 83 THR A O 1
ATOM 688 N N . GLN A 1 84 ? 11.821 4.618 -8.935 1.00 85.31 84 GLN A N 1
ATOM 689 C CA . GLN A 1 84 ? 10.762 4.088 -8.076 1.00 85.31 84 GLN A CA 1
ATOM 690 C C . GLN A 1 84 ? 11.132 4.359 -6.619 1.00 85.31 84 GLN A C 1
ATOM 692 O O . GLN A 1 84 ? 12.221 3.984 -6.186 1.00 85.31 84 GLN A O 1
ATOM 697 N N . VAL A 1 85 ? 10.248 5.021 -5.874 1.00 87.50 85 VAL A N 1
ATOM 698 C CA . VAL A 1 85 ? 10.509 5.437 -4.489 1.00 87.50 85 VAL A CA 1
ATOM 699 C C . VAL A 1 85 ? 9.789 4.479 -3.540 1.00 87.50 85 VAL A C 1
ATOM 701 O O . VAL A 1 85 ? 8.560 4.437 -3.564 1.00 87.50 85 VAL A O 1
ATOM 704 N N . PRO A 1 86 ? 10.495 3.680 -2.720 1.00 89.69 86 PRO A N 1
ATOM 705 C CA . PRO A 1 86 ? 9.850 2.843 -1.716 1.00 89.69 86 PRO A CA 1
ATOM 706 C C . PRO A 1 86 ? 9.185 3.716 -0.652 1.00 89.69 86 PRO A C 1
ATOM 708 O O . PRO A 1 86 ? 9.859 4.486 0.025 1.00 89.69 86 PRO A O 1
ATOM 711 N N . LEU A 1 87 ? 7.877 3.558 -0.482 1.00 86.50 87 LEU A N 1
ATOM 712 C CA . LEU A 1 87 ? 7.072 4.296 0.478 1.00 86.50 87 LEU A CA 1
ATOM 713 C C . LEU A 1 87 ? 6.441 3.385 1.522 1.00 86.50 87 LEU A C 1
ATOM 715 O O . LEU A 1 87 ? 6.201 2.186 1.325 1.00 86.50 87 LEU A O 1
ATOM 719 N N . ARG A 1 88 ? 6.147 4.016 2.653 1.00 88.12 88 ARG A N 1
ATOM 720 C CA . ARG A 1 88 ? 5.403 3.472 3.781 1.00 88.12 88 ARG A CA 1
ATOM 721 C C . ARG A 1 88 ? 4.269 4.444 4.069 1.00 88.12 88 ARG A C 1
ATOM 723 O O . ARG A 1 88 ? 4.523 5.593 4.400 1.00 88.12 88 ARG A O 1
ATOM 730 N N . PHE A 1 89 ? 3.040 3.954 4.066 1.00 88.44 89 PHE A N 1
ATOM 731 C CA . PHE A 1 89 ? 1.882 4.728 4.493 1.00 88.44 89 PHE A CA 1
ATOM 732 C C . PHE A 1 89 ? 1.253 4.098 5.737 1.00 88.44 89 PHE A C 1
ATOM 734 O O . PHE A 1 89 ? 1.028 2.887 5.766 1.00 88.44 89 PHE A O 1
ATOM 741 N N . LYS A 1 90 ? 0.996 4.887 6.789 1.00 90.88 90 LYS A N 1
ATOM 742 C CA . LYS A 1 90 ? 0.223 4.433 7.959 1.00 90.88 90 LYS A CA 1
ATOM 743 C C . LYS A 1 90 ? -1.253 4.616 7.615 1.00 90.88 90 LYS A C 1
ATOM 745 O O . LYS A 1 90 ? -1.742 5.732 7.568 1.00 90.88 90 LYS A O 1
ATOM 750 N N . LEU A 1 91 ? -1.922 3.506 7.324 1.00 90.06 91 LEU A N 1
ATOM 751 C CA . LEU A 1 91 ? -3.311 3.494 6.883 1.00 90.06 91 LEU A CA 1
ATOM 752 C C . LEU A 1 91 ? -4.285 3.596 8.059 1.00 90.06 91 LEU A C 1
ATOM 754 O O . LEU A 1 91 ? -5.310 4.258 7.959 1.00 90.06 91 LEU A O 1
ATOM 758 N N . TYR A 1 92 ? -3.956 2.951 9.179 1.00 90.38 92 TYR A N 1
ATOM 759 C CA . TYR A 1 92 ? -4.776 2.992 10.383 1.00 90.38 92 TYR A CA 1
ATOM 760 C C . TYR A 1 92 ? -3.906 3.067 11.651 1.00 90.38 92 TYR A C 1
ATOM 762 O O . TYR A 1 92 ? -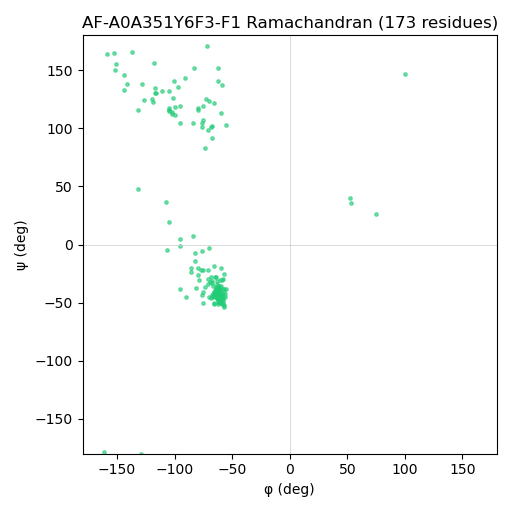2.909 2.334 11.727 1.00 90.38 92 TYR A O 1
ATOM 770 N N . PRO A 1 93 ? -4.276 3.891 12.653 1.00 88.44 93 PRO A N 1
ATOM 771 C CA . PRO A 1 93 ? -5.247 4.985 12.541 1.00 88.44 93 PRO A CA 1
ATOM 772 C C . PRO A 1 93 ? -4.758 6.039 11.538 1.00 88.44 93 PRO A C 1
ATOM 774 O O . PRO A 1 93 ? -3.560 6.321 11.472 1.00 88.44 93 PRO A O 1
ATOM 777 N N . LEU A 1 94 ? -5.687 6.576 10.745 1.00 82.19 94 LEU A N 1
ATOM 778 C CA . LEU A 1 94 ? -5.397 7.645 9.797 1.00 82.19 94 LEU A CA 1
ATOM 779 C C . LEU A 1 94 ? -5.342 8.967 10.567 1.00 82.19 94 LEU A C 1
ATOM 781 O O . LEU A 1 94 ? -6.337 9.394 11.151 1.00 82.19 94 LEU A O 1
ATOM 785 N N . ASP A 1 95 ? -4.171 9.590 10.595 1.00 83.31 95 ASP A N 1
ATOM 786 C CA . ASP A 1 95 ? -3.934 10.852 11.290 1.00 83.31 95 ASP A CA 1
ATOM 787 C C . ASP A 1 95 ? -3.083 11.801 10.441 1.00 83.31 95 ASP A C 1
ATOM 789 O O . ASP A 1 95 ? -2.484 11.405 9.439 1.00 83.31 95 ASP A O 1
ATOM 793 N N . GLN A 1 96 ? -3.047 13.071 10.843 1.00 82.12 96 GLN A N 1
ATOM 794 C CA . GLN A 1 96 ? -2.313 14.118 10.135 1.00 82.12 96 GLN A CA 1
ATOM 795 C C . GLN A 1 96 ? -0.824 13.775 9.977 1.00 82.12 96 GLN A C 1
ATOM 797 O O . GLN A 1 96 ? -0.275 13.931 8.890 1.00 82.12 96 GLN A O 1
ATOM 802 N N . GLU A 1 97 ? -0.205 13.207 11.017 1.00 83.56 97 GLU A N 1
ATOM 803 C CA . GLU A 1 97 ? 1.192 12.754 10.991 1.00 83.56 97 GLU A CA 1
ATOM 804 C C . GLU A 1 97 ? 1.437 11.726 9.868 1.00 83.56 97 GLU A C 1
ATOM 806 O O . GLU A 1 97 ? 2.471 11.757 9.203 1.00 83.56 97 GLU A O 1
ATOM 811 N N . SER A 1 98 ? 0.479 10.825 9.615 1.00 80.25 98 SER A N 1
ATOM 812 C CA . SER A 1 98 ? 0.560 9.852 8.513 1.00 80.25 98 SER A CA 1
ATOM 813 C C . SER A 1 98 ? 0.695 10.533 7.160 1.00 80.25 98 SER A C 1
ATOM 815 O O . SER A 1 98 ? 1.473 10.088 6.316 1.00 80.25 98 SER A O 1
ATOM 817 N N . PHE A 1 99 ? -0.094 11.587 6.955 1.00 80.69 99 PHE A N 1
ATOM 818 C CA . PHE A 1 99 ? -0.162 12.299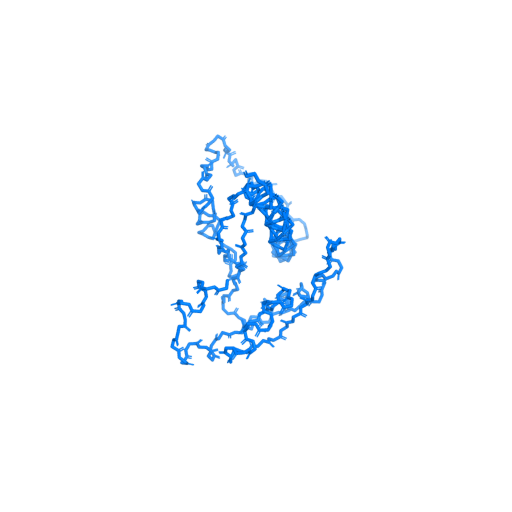 5.691 1.00 80.69 99 PHE A CA 1
ATOM 819 C C . PHE A 1 99 ? 1.059 13.197 5.499 1.00 80.69 99 PHE A C 1
ATOM 821 O O . PHE A 1 99 ? 1.674 13.175 4.438 1.00 80.69 99 PHE A O 1
ATOM 828 N N . GLU A 1 100 ? 1.475 13.911 6.544 1.00 83.12 100 GLU A N 1
ATOM 829 C CA . GLU A 1 100 ? 2.687 14.733 6.528 1.00 83.12 100 GLU A CA 1
ATOM 830 C C . GLU A 1 100 ? 3.938 13.894 6.256 1.00 83.12 100 GLU A C 1
ATOM 832 O O . GLU A 1 100 ? 4.728 14.246 5.381 1.00 83.12 100 GLU A O 1
ATOM 837 N N . ALA A 1 101 ? 4.084 12.745 6.926 1.00 82.12 101 ALA A N 1
ATOM 838 C CA . ALA A 1 101 ? 5.196 11.829 6.679 1.00 82.12 101 ALA A CA 1
ATOM 839 C C . ALA A 1 101 ? 5.196 11.311 5.231 1.00 82.12 101 ALA A C 1
ATOM 841 O O . ALA A 1 101 ? 6.246 11.219 4.6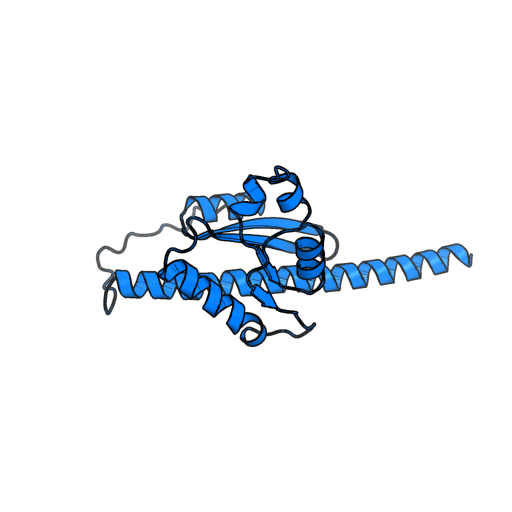00 1.00 82.12 101 ALA A O 1
ATOM 842 N N . PHE A 1 102 ? 4.017 11.013 4.679 1.00 81.94 102 PHE A N 1
ATOM 843 C CA . PHE A 1 102 ? 3.883 10.580 3.291 1.00 81.94 102 PHE A CA 1
ATOM 844 C C . PHE A 1 102 ? 4.274 11.674 2.287 1.00 81.94 102 PHE A C 1
ATOM 846 O O . PHE A 1 102 ? 5.006 11.403 1.334 1.00 81.94 102 PHE A O 1
ATOM 853 N N . LEU A 1 103 ? 3.826 12.914 2.505 1.00 82.81 103 LEU A N 1
ATOM 854 C CA . LEU A 1 103 ? 4.200 14.058 1.669 1.00 82.81 103 LEU A CA 1
ATOM 855 C C . LEU A 1 103 ? 5.699 14.360 1.758 1.00 82.81 103 LEU A C 1
ATOM 857 O O . LEU A 1 103 ? 6.329 14.659 0.740 1.00 82.81 103 LEU A O 1
ATOM 861 N N . GLN A 1 104 ? 6.274 14.231 2.955 1.00 84.56 104 GLN A N 1
ATOM 862 C CA . GLN A 1 104 ? 7.704 14.390 3.182 1.00 84.56 104 GLN A CA 1
ATOM 863 C C . GLN A 1 104 ? 8.511 13.336 2.416 1.00 84.56 104 GLN A C 1
ATOM 865 O O . GLN A 1 104 ? 9.454 13.699 1.714 1.00 84.56 104 GLN A O 1
ATOM 870 N N . ASP A 1 105 ? 8.118 12.059 2.486 1.00 81.44 105 ASP A N 1
ATOM 871 C CA . ASP A 1 105 ? 8.781 10.977 1.745 1.00 81.44 105 ASP A CA 1
ATOM 872 C C . ASP A 1 105 ? 8.710 11.200 0.219 1.00 81.44 105 ASP A C 1
ATOM 874 O O . ASP A 1 105 ? 9.621 10.822 -0.524 1.00 81.44 105 ASP A O 1
ATOM 878 N N . LEU A 1 106 ? 7.644 11.849 -0.262 1.00 79.31 106 LEU A N 1
ATOM 879 C CA . LEU A 1 106 ? 7.474 12.237 -1.664 1.00 79.31 106 LEU A CA 1
ATOM 880 C C . LEU A 1 106 ? 8.179 13.547 -2.048 1.00 79.31 106 LEU A C 1
ATOM 882 O O . LEU A 1 106 ? 8.233 13.879 -3.236 1.00 79.31 106 LEU A O 1
ATOM 886 N N . ASN A 1 107 ? 8.734 14.276 -1.076 1.00 81.62 107 ASN A N 1
ATOM 887 C CA . ASN A 1 107 ? 9.296 15.614 -1.249 1.00 81.62 107 ASN A CA 1
ATOM 888 C C . ASN A 1 107 ? 8.301 16.581 -1.926 1.00 81.62 107 ASN A C 1
ATOM 890 O O . ASN A 1 107 ? 8.669 17.364 -2.808 1.00 81.62 107 ASN A O 1
ATOM 894 N N . ILE A 1 108 ? 7.027 16.488 -1.534 1.00 77.06 108 ILE A N 1
ATOM 895 C CA . ILE A 1 108 ? 5.954 17.390 -1.955 1.00 77.06 108 ILE A CA 1
ATOM 896 C C . ILE A 1 108 ? 5.742 18.398 -0.829 1.00 77.06 108 ILE A C 1
ATOM 898 O O . ILE A 1 108 ? 5.381 18.026 0.286 1.00 77.06 108 ILE A O 1
ATOM 902 N N . ALA A 1 109 ? 5.958 19.680 -1.120 1.00 72.62 109 ALA A N 1
ATOM 903 C CA . ALA A 1 109 ? 5.574 20.736 -0.196 1.00 72.62 109 ALA A CA 1
ATOM 904 C C . ALA A 1 109 ? 4.040 20.860 -0.212 1.00 72.62 109 ALA A C 1
ATOM 906 O O . ALA A 1 109 ? 3.473 21.011 -1.299 1.00 72.62 109 ALA A O 1
ATOM 907 N N . PRO A 1 110 ? 3.355 20.778 0.943 1.00 66.94 110 PRO A N 1
ATOM 908 C CA . PRO A 1 110 ? 1.931 21.067 0.994 1.00 66.94 110 PRO A CA 1
ATOM 909 C C . PRO A 1 110 ? 1.697 22.502 0.520 1.00 66.94 110 PRO A C 1
ATOM 911 O O . PRO A 1 110 ? 2.448 23.412 0.875 1.00 66.94 110 PRO A O 1
ATOM 914 N N . ASP A 1 111 ? 0.668 22.696 -0.300 1.00 66.94 111 ASP A N 1
ATOM 915 C CA . ASP A 1 111 ? 0.296 24.021 -0.774 1.00 66.94 111 ASP A CA 1
ATOM 916 C C . ASP A 1 111 ? -0.243 24.845 0.404 1.00 66.94 111 ASP A C 1
ATOM 918 O O . ASP A 1 111 ? -1.381 24.681 0.847 1.00 66.94 111 ASP A O 1
ATOM 922 N N . THR A 1 112 ? 0.602 25.721 0.944 1.00 60.75 112 THR A N 1
ATOM 923 C CA . THR A 1 112 ? 0.281 26.591 2.082 1.00 60.75 112 THR A CA 1
ATOM 924 C C . THR A 1 112 ? -0.716 27.696 1.728 1.00 60.75 112 THR A C 1
ATOM 926 O O . THR A 1 112 ? -1.137 28.436 2.618 1.00 60.75 112 THR A O 1
ATOM 929 N N . THR A 1 113 ? -1.134 27.808 0.461 1.00 57.78 113 THR A N 1
ATOM 930 C CA . THR A 1 113 ? -2.183 28.746 0.033 1.00 57.78 113 THR A CA 1
ATOM 931 C C . THR A 1 113 ? -3.600 28.217 0.271 1.00 57.78 113 THR A C 1
ATOM 933 O O . THR A 1 113 ? -4.556 28.999 0.273 1.00 57.78 113 THR A O 1
ATOM 936 N N . LEU A 1 114 ? -3.754 26.916 0.552 1.00 56.19 114 LEU A N 1
ATOM 937 C CA . LEU A 1 114 ? -5.027 26.311 0.940 1.00 56.19 114 LEU A CA 1
ATOM 938 C C . LEU A 1 114 ? -5.386 26.705 2.381 1.00 56.19 114 LEU A C 1
ATOM 940 O O . LEU A 1 114 ? -5.156 25.979 3.347 1.00 56.19 114 LEU A O 1
ATOM 944 N N . SER A 1 115 ? -5.982 27.886 2.529 1.00 54.16 115 SER A N 1
ATOM 945 C CA . SER A 1 115 ? -6.676 28.276 3.753 1.00 54.16 115 SER A CA 1
ATOM 946 C C . SER A 1 115 ? -7.929 27.412 3.907 1.00 54.16 115 SER A C 1
ATOM 948 O O . SER A 1 115 ? -8.957 27.658 3.273 1.00 54.16 115 SER A O 1
ATOM 950 N N . PHE A 1 116 ? -7.866 26.400 4.772 1.00 57.44 116 PHE A N 1
ATOM 951 C CA . PHE A 1 116 ? -9.070 25.744 5.270 1.00 57.44 116 PHE A CA 1
ATOM 952 C C . PHE A 1 116 ? -9.819 26.746 6.152 1.00 57.44 116 PHE A C 1
ATOM 954 O O . PHE A 1 116 ? -9.572 26.851 7.353 1.00 57.44 116 PHE A O 1
ATOM 961 N N . LYS A 1 117 ? -10.742 27.515 5.563 1.00 58.78 117 LYS A N 1
ATOM 962 C CA . LYS A 1 117 ? -11.751 28.217 6.359 1.00 58.78 117 LYS A CA 1
ATOM 963 C C . LYS A 1 117 ? -12.526 27.152 7.124 1.00 58.78 117 LYS A C 1
ATOM 965 O O . LYS A 1 117 ? -13.236 26.363 6.500 1.00 58.78 117 LYS A O 1
ATOM 970 N N . GLN A 1 118 ? -12.401 27.129 8.450 1.00 57.44 118 GLN A N 1
ATOM 971 C CA . GLN A 1 118 ? -13.322 26.385 9.305 1.00 57.44 118 GLN A CA 1
ATOM 972 C C . GLN A 1 118 ? -14.735 26.879 8.991 1.00 57.44 118 GLN A C 1
ATOM 974 O O . GLN A 1 118 ? -15.115 27.981 9.377 1.00 57.44 118 GLN A O 1
ATOM 979 N N . HIS A 1 119 ? -15.485 26.093 8.224 1.00 59.09 119 HIS A N 1
ATOM 980 C CA . HIS A 1 119 ? -16.900 26.345 8.016 1.00 59.09 119 HIS A CA 1
ATOM 981 C C . HIS A 1 119 ? -17.594 25.896 9.297 1.00 59.09 119 HIS A C 1
ATOM 983 O O . HIS A 1 119 ? -17.758 24.701 9.533 1.00 59.09 119 HIS A O 1
ATOM 989 N N . SER A 1 120 ? -17.934 26.862 10.152 1.00 62.06 120 SER A N 1
ATOM 990 C CA . SER A 1 120 ? -18.681 26.633 11.394 1.00 62.06 120 SER A CA 1
ATOM 991 C C . SER A 1 120 ? -20.057 26.013 11.145 1.00 62.06 120 SER A C 1
ATOM 993 O O . SER A 1 120 ? -20.610 25.385 12.040 1.00 62.06 120 SER A O 1
ATOM 995 N N . ASP A 1 121 ? -20.562 26.139 9.916 1.00 70.88 121 ASP A N 1
ATOM 996 C CA . ASP A 1 121 ? -21.929 25.782 9.539 1.00 70.88 121 ASP A CA 1
ATOM 997 C C . ASP A 1 121 ? -21.985 24.464 8.740 1.00 70.88 121 ASP A C 1
ATOM 999 O O . ASP A 1 121 ? -22.950 24.200 8.023 1.00 70.88 121 ASP A O 1
ATOM 1003 N N . LEU A 1 122 ? -20.939 23.630 8.822 1.00 74.81 122 LEU A N 1
ATOM 1004 C CA . LEU A 1 122 ? -20.910 22.335 8.143 1.00 74.81 122 LEU A CA 1
ATOM 1005 C C . LEU A 1 122 ? -21.888 21.357 8.816 1.00 74.81 122 LEU A C 1
ATOM 1007 O O . LEU A 1 122 ? -21.565 20.717 9.818 1.00 74.81 122 LEU A O 1
ATOM 1011 N N . VAL A 1 123 ? -23.078 21.222 8.235 1.00 77.50 123 VAL A N 1
ATOM 1012 C CA . VAL A 1 123 ? -24.045 20.183 8.602 1.00 77.50 123 VAL A CA 1
ATOM 1013 C C . VAL A 1 123 ? -23.631 18.876 7.923 1.00 77.50 123 VAL A C 1
ATOM 1015 O O . VAL A 1 123 ? -23.567 18.799 6.699 1.00 77.50 123 VAL A O 1
ATOM 1018 N N . ILE A 1 124 ? -23.313 17.856 8.723 1.00 78.12 124 ILE A N 1
ATOM 1019 C CA . ILE A 1 124 ? -22.955 16.516 8.242 1.00 78.12 124 ILE A CA 1
ATOM 1020 C C . ILE A 1 124 ? -24.141 15.589 8.481 1.00 78.12 124 ILE A C 1
ATOM 1022 O O . ILE A 1 124 ? -24.480 15.303 9.629 1.00 78.12 124 ILE A O 1
ATOM 1026 N N . GLU A 1 125 ? -24.734 15.095 7.400 1.00 79.06 125 GLU A N 1
ATOM 1027 C CA . GLU A 1 125 ? -25.825 14.121 7.441 1.00 79.06 125 GLU A CA 1
ATO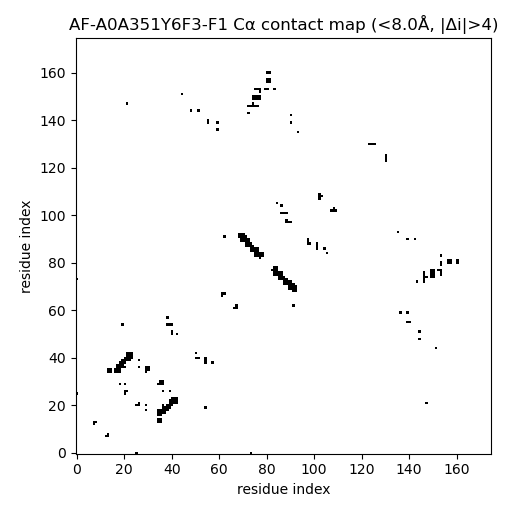M 1028 C C . GLU A 1 125 ? -25.295 12.702 7.152 1.00 79.06 125 GLU A C 1
ATOM 1030 O O . GLU A 1 125 ? -24.442 12.542 6.273 1.00 79.06 125 GLU A O 1
ATOM 1035 N N . PRO A 1 126 ? -25.774 11.646 7.844 1.00 80.56 126 PRO A N 1
ATOM 1036 C CA . PRO A 1 126 ? -26.739 11.654 8.952 1.00 80.56 126 PRO A CA 1
ATOM 1037 C C . PRO A 1 126 ? -26.124 12.053 10.308 1.00 80.56 126 PRO A C 1
ATOM 1039 O O . PRO A 1 126 ? -26.808 12.652 11.132 1.00 80.56 126 PRO A O 1
ATOM 1042 N N . ASP A 1 127 ? -24.843 11.745 10.534 1.00 83.81 127 ASP A N 1
ATOM 1043 C CA . ASP A 1 127 ? -24.047 12.239 11.659 1.00 83.81 127 ASP A CA 1
ATOM 1044 C C . ASP A 1 127 ? -22.539 12.142 11.354 1.00 83.81 127 ASP A C 1
ATOM 1046 O O . ASP A 1 127 ? -22.096 11.425 10.450 1.00 83.81 127 ASP A O 1
ATOM 1050 N N . ILE A 1 128 ? -21.724 12.851 12.139 1.00 82.50 128 ILE A N 1
ATOM 1051 C CA . ILE A 1 128 ? -20.274 12.945 11.928 1.00 82.50 128 ILE A CA 1
ATOM 1052 C C . ILE A 1 128 ? -19.533 11.608 12.067 1.00 82.50 128 ILE A C 1
ATOM 1054 O O . ILE A 1 128 ? -18.511 11.410 11.410 1.00 82.50 128 ILE A O 1
ATOM 1058 N N . ASN A 1 129 ? -19.998 10.691 12.916 1.00 81.62 129 ASN A N 1
ATOM 1059 C CA . ASN A 1 129 ? -19.344 9.398 13.110 1.00 81.62 129 ASN A CA 1
ATOM 1060 C C . ASN A 1 129 ? -19.629 8.470 11.934 1.00 81.62 129 ASN A C 1
ATOM 1062 O O . ASN A 1 129 ? -18.709 7.804 11.460 1.00 81.62 129 ASN A O 1
ATOM 1066 N N . HIS A 1 130 ? -20.867 8.465 11.432 1.00 81.62 130 HIS A N 1
ATOM 1067 C CA . HIS A 1 130 ? -21.215 7.720 10.226 1.00 81.62 130 HIS A CA 1
ATOM 1068 C C . HIS A 1 130 ? -20.388 8.200 9.025 1.00 81.62 130 HIS A C 1
ATOM 1070 O O . HIS A 1 130 ? -19.744 7.393 8.355 1.00 81.62 130 HIS A O 1
ATOM 1076 N N . PHE A 1 131 ? -20.307 9.519 8.819 1.00 83.19 131 PHE A N 1
ATOM 1077 C CA . PHE A 1 131 ? -19.471 10.106 7.771 1.00 83.19 131 PHE A CA 1
ATOM 1078 C C . PHE A 1 131 ? -17.992 9.720 7.914 1.00 83.19 131 PHE A C 1
ATOM 1080 O O . PHE A 1 131 ? -17.375 9.270 6.951 1.00 83.19 131 PHE A O 1
ATOM 1087 N N . LYS A 1 132 ? -17.421 9.839 9.121 1.00 80.88 132 LYS A N 1
ATOM 1088 C CA . LYS A 1 132 ? -16.020 9.470 9.386 1.00 80.88 132 LYS A CA 1
ATOM 1089 C C . LYS A 1 132 ? -15.735 8.005 9.076 1.00 80.88 132 LYS A C 1
ATOM 1091 O O . LYS A 1 132 ? -14.709 7.711 8.474 1.00 80.88 132 LYS A O 1
ATOM 1096 N N . ASN A 1 133 ? -16.612 7.095 9.493 1.00 81.56 133 ASN A N 1
ATOM 1097 C CA . ASN A 1 133 ? -16.409 5.665 9.273 1.00 81.56 133 ASN A CA 1
ATOM 1098 C C . ASN A 1 133 ? -16.423 5.325 7.780 1.00 81.56 133 ASN A C 1
ATOM 1100 O O . ASN A 1 133 ? -15.525 4.619 7.321 1.00 81.56 133 ASN A O 1
ATOM 1104 N N . ASN A 1 134 ? -17.381 5.875 7.031 1.00 85.19 134 ASN A N 1
ATOM 1105 C CA . ASN A 1 134 ? -17.463 5.673 5.585 1.00 85.19 134 ASN A CA 1
ATOM 1106 C C . ASN A 1 134 ? -16.237 6.257 4.880 1.00 85.19 134 ASN A C 1
ATOM 1108 O O . ASN A 1 134 ? -15.592 5.568 4.097 1.00 85.19 134 ASN A O 1
ATOM 1112 N N . LEU A 1 135 ? -15.844 7.480 5.246 1.00 85.31 135 LEU A N 1
ATOM 1113 C CA . LEU A 1 135 ? -14.668 8.135 4.682 1.00 85.31 135 LEU A CA 1
ATOM 1114 C C . LEU A 1 135 ? -13.388 7.323 4.923 1.00 85.31 135 LEU A C 1
ATOM 1116 O O . LEU A 1 135 ? -12.566 7.185 4.024 1.00 85.31 135 LEU A O 1
ATOM 1120 N N . VAL A 1 136 ? -13.200 6.765 6.122 1.00 85.19 136 VAL A N 1
ATOM 1121 C CA . VAL A 1 136 ? -12.022 5.934 6.427 1.00 85.19 136 VAL A CA 1
ATOM 1122 C C . VAL A 1 136 ? -12.004 4.655 5.587 1.00 85.19 136 VAL A C 1
ATOM 1124 O O . VAL A 1 136 ? -10.928 4.252 5.142 1.00 85.19 136 VAL A O 1
ATOM 1127 N N . GLN A 1 137 ? -13.159 4.024 5.359 1.00 88.12 137 GLN A N 1
ATOM 1128 C CA . GLN A 1 137 ? -13.264 2.839 4.500 1.00 88.12 137 GLN A CA 1
ATOM 1129 C C . GLN A 1 137 ? -12.945 3.184 3.042 1.00 88.12 137 GLN A C 1
ATOM 1131 O O . GLN A 1 137 ? -12.055 2.571 2.458 1.00 88.12 137 GLN A O 1
ATOM 1136 N N . GLU A 1 138 ? -13.573 4.220 2.488 1.00 89.75 138 GLU A N 1
ATOM 1137 C CA . GLU A 1 138 ? -13.330 4.665 1.109 1.00 89.75 138 GLU A CA 1
ATOM 1138 C C . GLU A 1 138 ? -11.866 5.071 0.886 1.00 89.75 138 GLU A C 1
ATOM 1140 O O . GLU A 1 138 ? -11.226 4.628 -0.069 1.00 89.75 138 GLU A O 1
ATOM 1145 N N . LEU A 1 139 ? -11.287 5.851 1.807 1.00 88.62 139 LEU A N 1
ATOM 1146 C CA . LEU A 1 139 ? -9.872 6.224 1.741 1.00 88.62 139 LEU A CA 1
ATOM 1147 C C . LEU A 1 139 ? -8.961 4.999 1.827 1.00 88.62 139 LEU A C 1
ATOM 1149 O O . LEU A 1 139 ? -7.939 4.946 1.144 1.00 88.62 139 LEU A O 1
ATOM 1153 N N . THR A 1 140 ? -9.320 4.010 2.644 1.00 90.38 140 THR A N 1
ATOM 1154 C CA . THR A 1 140 ? -8.563 2.762 2.761 1.00 90.38 140 THR A CA 1
ATOM 1155 C C . THR A 1 140 ? -8.496 2.025 1.431 1.00 90.38 140 THR A C 1
ATOM 1157 O O . THR A 1 140 ? -7.402 1.666 0.983 1.00 90.38 140 THR A O 1
ATOM 1160 N N . GLU A 1 141 ? -9.639 1.838 0.781 1.00 94.12 141 GLU A N 1
ATOM 1161 C CA . GLU A 1 141 ? -9.732 1.157 -0.510 1.00 94.12 141 GLU A CA 1
ATOM 1162 C C . GLU A 1 141 ? -8.953 1.910 -1.589 1.00 94.12 141 GLU A C 1
ATOM 1164 O O . GLU A 1 141 ? -8.114 1.312 -2.274 1.00 94.12 141 GLU A O 1
ATOM 1169 N N . LEU A 1 142 ? -9.121 3.235 -1.644 1.00 93.25 142 LEU A N 1
ATOM 1170 C CA . LEU A 1 142 ? -8.412 4.115 -2.568 1.00 93.25 142 LEU A CA 1
ATOM 1171 C C . LEU A 1 142 ? -6.889 4.016 -2.397 1.00 93.25 142 LEU A C 1
ATOM 1173 O O . LEU A 1 142 ? -6.156 3.820 -3.366 1.00 93.25 142 LEU A O 1
ATOM 1177 N N . ILE A 1 143 ? -6.387 4.111 -1.164 1.00 92.25 143 ILE A N 1
ATOM 1178 C CA . ILE A 1 143 ? -4.945 4.060 -0.885 1.00 92.25 143 ILE A CA 1
ATOM 1179 C C . ILE A 1 143 ? -4.359 2.710 -1.304 1.00 92.25 143 ILE A C 1
ATOM 1181 O O . ILE A 1 143 ? -3.288 2.664 -1.913 1.00 92.25 143 ILE A O 1
ATOM 1185 N N . ILE A 1 144 ? -5.048 1.607 -1.004 1.00 94.81 144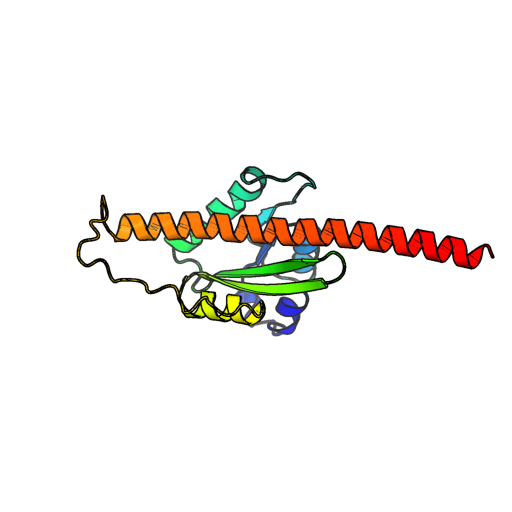 ILE A N 1
ATOM 1186 C CA . ILE A 1 144 ? -4.591 0.267 -1.387 1.00 94.81 144 ILE A CA 1
ATOM 1187 C C . ILE A 1 144 ? -4.618 0.107 -2.912 1.00 94.81 144 ILE A C 1
ATOM 1189 O O . ILE A 1 144 ? -3.653 -0.415 -3.479 1.00 94.81 144 ILE A O 1
ATOM 1193 N N . TYR A 1 145 ? -5.677 0.580 -3.577 1.00 96.50 145 TYR A N 1
ATOM 1194 C CA . TYR A 1 145 ? -5.794 0.550 -5.035 1.00 96.50 145 TYR A CA 1
ATOM 1195 C C . TYR A 1 145 ? -4.640 1.302 -5.707 1.00 96.50 145 TYR A C 1
ATOM 1197 O O . TYR A 1 145 ? -3.906 0.739 -6.522 1.00 96.50 145 TYR A O 1
ATOM 1205 N N . HIS A 1 146 ? -4.403 2.552 -5.303 1.00 94.38 146 HIS A N 1
ATOM 1206 C CA . HIS A 1 146 ? -3.320 3.370 -5.848 1.00 94.38 146 HIS A CA 1
ATOM 1207 C C . HIS A 1 146 ? -1.939 2.777 -5.548 1.00 94.38 146 HIS A C 1
ATOM 1209 O O . HIS A 1 146 ? -1.065 2.773 -6.418 1.00 94.38 146 HIS A O 1
ATOM 1215 N N . ALA A 1 147 ? -1.728 2.222 -4.352 1.00 94.44 147 ALA A N 1
ATOM 1216 C CA . ALA A 1 147 ? -0.485 1.536 -4.010 1.00 94.44 147 ALA A CA 1
ATOM 1217 C C . ALA A 1 147 ? -0.221 0.326 -4.926 1.00 94.44 147 ALA A C 1
ATOM 1219 O O . ALA A 1 147 ? 0.912 0.123 -5.382 1.00 94.44 147 ALA A O 1
ATOM 1220 N N . ALA A 1 148 ? -1.257 -0.464 -5.227 1.00 95.94 148 ALA A N 1
ATOM 1221 C CA . ALA A 1 148 ? -1.179 -1.563 -6.185 1.00 95.94 148 ALA A CA 1
ATOM 1222 C C . ALA A 1 148 ? -0.870 -1.052 -7.602 1.00 95.94 148 ALA A C 1
ATOM 1224 O O . ALA A 1 148 ? 0.026 -1.585 -8.262 1.00 95.94 148 ALA A O 1
ATOM 1225 N N . LEU A 1 149 ? -1.530 0.028 -8.029 1.00 95.56 149 LEU A N 1
ATOM 1226 C CA . LEU A 1 149 ? -1.346 0.634 -9.347 1.00 95.56 149 LEU A CA 1
ATOM 1227 C C . LEU A 1 149 ? 0.081 1.156 -9.546 1.00 95.56 149 LEU A C 1
ATOM 1229 O O . LEU A 1 149 ? 0.721 0.838 -10.546 1.00 95.56 149 LEU A O 1
ATOM 1233 N N . HIS A 1 150 ? 0.629 1.899 -8.580 1.00 94.38 150 HIS A N 1
ATOM 1234 C CA . HIS A 1 150 ? 2.004 2.400 -8.658 1.00 94.38 150 HIS A CA 1
ATOM 1235 C C . HIS A 1 150 ? 3.034 1.267 -8.713 1.00 94.38 150 HIS A C 1
ATOM 1237 O O . HIS A 1 150 ? 3.953 1.315 -9.535 1.00 94.38 150 HIS A O 1
ATOM 1243 N N . ASN A 1 151 ? 2.860 0.221 -7.898 1.00 93.31 151 ASN A N 1
ATOM 1244 C CA . ASN A 1 151 ? 3.714 -0.964 -7.967 1.00 93.31 151 ASN A CA 1
ATOM 1245 C C . ASN A 1 151 ? 3.647 -1.622 -9.347 1.00 93.31 151 ASN A C 1
ATOM 1247 O O . ASN A 1 151 ? 4.684 -1.997 -9.895 1.00 93.31 151 ASN A O 1
ATOM 1251 N N . LYS A 1 152 ? 2.443 -1.753 -9.913 1.00 94.00 152 LYS A N 1
ATOM 1252 C CA . LYS A 1 152 ? 2.249 -2.418 -11.198 1.00 94.00 152 LYS A CA 1
ATOM 1253 C C . LYS A 1 152 ? 2.859 -1.629 -12.350 1.00 94.00 152 LYS A C 1
ATOM 1255 O O . LYS A 1 152 ? 3.592 -2.191 -13.161 1.00 94.00 152 LYS A O 1
ATOM 1260 N N . THR A 1 153 ? 2.659 -0.316 -12.364 1.00 94.00 153 THR A N 1
ATOM 1261 C CA . THR A 1 153 ? 3.298 0.590 -13.325 1.00 94.00 153 THR A CA 1
ATOM 1262 C C . THR A 1 153 ? 4.823 0.518 -13.227 1.00 94.00 153 THR A C 1
ATOM 1264 O O . THR A 1 153 ? 5.506 0.403 -14.246 1.00 94.00 153 THR A O 1
ATOM 1267 N N . GLY A 1 154 ? 5.372 0.502 -12.007 1.00 92.81 154 GLY A N 1
ATOM 1268 C CA . GLY A 1 154 ? 6.805 0.301 -11.781 1.00 92.81 154 GLY A CA 1
ATOM 1269 C C . GLY A 1 154 ? 7.312 -1.053 -12.281 1.00 92.81 154 GLY A C 1
ATOM 1270 O O . GLY A 1 154 ? 8.398 -1.130 -12.857 1.00 92.81 154 GLY A O 1
ATOM 1271 N N . GLU A 1 155 ? 6.523 -2.117 -12.124 1.00 91.75 155 GLU A N 1
ATOM 1272 C CA . GLU A 1 155 ? 6.841 -3.441 -12.660 1.00 91.75 155 GLU A CA 1
ATOM 1273 C C . GLU A 1 155 ? 6.926 -3.415 -14.193 1.00 91.75 155 GLU A C 1
ATOM 1275 O O . GLU A 1 155 ? 7.923 -3.867 -14.758 1.00 91.75 155 GLU A O 1
ATOM 1280 N N . HIS A 1 156 ? 5.926 -2.841 -14.867 1.00 92.94 156 HIS A N 1
ATOM 1281 C CA . HIS A 1 156 ? 5.915 -2.707 -16.326 1.00 92.94 156 HIS A CA 1
ATOM 1282 C C . HIS A 1 156 ? 7.097 -1.881 -16.841 1.00 92.94 156 HIS A C 1
ATOM 1284 O O . HIS A 1 156 ? 7.785 -2.305 -17.771 1.00 92.94 156 HIS A O 1
ATOM 1290 N N . ALA A 1 157 ? 7.386 -0.747 -16.203 1.00 92.88 157 ALA A N 1
ATOM 1291 C CA . ALA A 1 157 ? 8.528 0.089 -16.549 1.00 92.88 157 ALA A CA 1
ATOM 1292 C C . ALA A 1 157 ? 9.868 -0.644 -16.379 1.00 92.88 157 ALA A C 1
ATOM 1294 O O . ALA A 1 157 ? 10.724 -0.582 -17.263 1.00 92.88 157 ALA A O 1
ATOM 1295 N N . ALA A 1 158 ? 10.035 -1.390 -15.283 1.00 89.88 158 ALA A N 1
ATOM 1296 C CA . ALA A 1 158 ? 11.239 -2.178 -15.039 1.00 89.88 158 ALA A CA 1
ATOM 1297 C C . ALA A 1 158 ? 11.411 -3.297 -16.078 1.00 89.88 158 ALA A C 1
ATOM 1299 O O . ALA A 1 158 ? 12.523 -3.509 -16.564 1.00 89.88 158 ALA A O 1
ATOM 1300 N N . ARG A 1 159 ? 10.321 -3.983 -16.464 1.00 90.62 159 ARG A N 1
ATOM 1301 C CA . ARG A 1 159 ? 10.349 -4.981 -17.550 1.00 90.62 159 ARG A CA 1
ATOM 1302 C C . ARG A 1 159 ? 10.782 -4.337 -18.870 1.00 90.62 159 ARG A C 1
ATOM 1304 O O . ARG A 1 159 ? 11.654 -4.874 -19.548 1.00 90.62 159 ARG A O 1
ATOM 1311 N N . MET A 1 160 ? 10.219 -3.175 -19.203 1.00 92.75 160 MET A N 1
ATOM 1312 C CA . MET A 1 160 ? 10.551 -2.443 -20.428 1.00 92.75 160 MET A CA 1
ATOM 1313 C C . MET A 1 160 ? 12.031 -2.039 -20.467 1.00 92.75 160 MET A C 1
ATOM 1315 O O . MET A 1 160 ? 12.703 -2.249 -21.477 1.00 92.75 160 MET A O 1
ATOM 1319 N N . LEU A 1 161 ? 12.560 -1.506 -19.361 1.00 91.81 161 LEU A N 1
ATOM 1320 C CA . LEU A 1 161 ? 13.962 -1.101 -19.265 1.00 91.81 161 LEU A CA 1
ATOM 1321 C C . LEU A 1 161 ? 14.912 -2.304 -19.349 1.00 91.81 161 LEU A C 1
ATOM 1323 O O . LEU A 1 161 ? 15.919 -2.237 -20.048 1.00 91.81 161 LEU A O 1
ATOM 1327 N N . ALA A 1 162 ? 14.575 -3.419 -18.693 1.00 89.19 162 ALA A N 1
ATOM 1328 C CA . ALA A 1 162 ? 15.360 -4.649 -18.769 1.00 89.19 162 ALA A CA 1
ATOM 1329 C C . ALA A 1 162 ? 15.439 -5.191 -20.206 1.00 89.19 162 ALA A C 1
ATOM 1331 O O . ALA A 1 162 ? 16.515 -5.581 -20.655 1.00 89.19 162 ALA A O 1
ATOM 1332 N N . MET A 1 163 ? 14.324 -5.163 -20.944 1.00 92.12 163 MET A N 1
ATOM 1333 C CA . MET A 1 163 ? 14.292 -5.566 -22.353 1.00 92.12 163 MET A CA 1
ATOM 1334 C C . MET A 1 163 ? 15.107 -4.626 -23.245 1.00 92.12 163 MET A C 1
ATOM 1336 O O . MET A 1 163 ? 15.840 -5.102 -24.111 1.00 92.12 163 MET A O 1
ATOM 1340 N N . LYS A 1 164 ? 15.020 -3.307 -23.022 1.00 89.56 164 LYS A N 1
ATOM 1341 C CA . LYS A 1 164 ? 15.830 -2.325 -23.754 1.00 89.56 164 LYS A CA 1
ATOM 1342 C C . LYS A 1 164 ? 17.325 -2.573 -23.534 1.00 89.56 164 LYS A C 1
ATOM 1344 O O . LYS A 1 164 ? 18.053 -2.730 -24.504 1.00 89.56 164 LYS A O 1
ATOM 1349 N N . ASN A 1 165 ? 17.753 -2.706 -22.280 1.00 88.38 165 ASN A N 1
ATOM 1350 C CA . ASN A 1 165 ? 19.158 -2.949 -21.946 1.00 88.38 165 ASN A CA 1
ATOM 1351 C C . ASN A 1 165 ? 19.669 -4.274 -22.532 1.00 88.38 165 ASN A C 1
ATOM 1353 O O . ASN A 1 165 ? 20.796 -4.341 -23.006 1.00 88.38 165 ASN A O 1
ATOM 1357 N N . ALA A 1 166 ? 18.845 -5.328 -22.532 1.00 88.62 166 ALA A N 1
ATOM 1358 C CA . ALA A 1 166 ? 19.207 -6.593 -23.165 1.00 88.62 166 ALA A CA 1
ATOM 1359 C C . ALA A 1 166 ? 19.409 -6.438 -24.682 1.00 88.62 166 ALA A C 1
ATOM 1361 O O . ALA A 1 166 ? 20.378 -6.968 -25.220 1.00 88.62 166 ALA A O 1
ATOM 1362 N N . LYS A 1 167 ? 18.531 -5.685 -25.361 1.00 88.62 167 LYS A N 1
ATOM 1363 C CA . LYS A 1 167 ? 18.655 -5.399 -26.797 1.00 88.62 167 LYS A CA 1
ATOM 1364 C C . LYS A 1 167 ? 19.920 -4.595 -27.108 1.00 88.62 167 LYS A C 1
ATOM 1366 O O . LYS A 1 167 ? 20.633 -4.953 -28.042 1.00 88.62 167 LYS A O 1
ATOM 1371 N N . ASP A 1 168 ? 20.186 -3.549 -26.330 1.00 87.12 168 ASP A N 1
ATOM 1372 C CA . ASP A 1 168 ? 21.348 -2.675 -26.517 1.00 87.12 168 ASP A CA 1
ATOM 1373 C C . ASP A 1 168 ? 22.657 -3.473 -26.308 1.00 87.12 168 ASP A C 1
ATOM 1375 O O . ASP A 1 168 ? 23.523 -3.466 -27.179 1.00 87.12 168 ASP A O 1
ATOM 1379 N N . ASN A 1 169 ? 22.737 -4.302 -25.256 1.00 81.31 169 ASN A N 1
ATOM 1380 C CA . ASN A 1 169 ? 23.891 -5.178 -25.004 1.00 81.31 169 ASN A CA 1
ATOM 1381 C C . ASN A 1 169 ? 24.137 -6.205 -26.125 1.00 81.31 169 ASN A C 1
ATOM 1383 O O . ASN A 1 169 ? 25.281 -6.542 -26.414 1.00 81.31 169 ASN A O 1
ATOM 1387 N N . CYS A 1 170 ? 23.084 -6.741 -26.754 1.00 79.88 170 CYS A N 1
ATOM 1388 C CA . CYS A 1 170 ? 23.247 -7.643 -27.898 1.00 79.88 170 CYS A CA 1
ATOM 1389 C C . CYS A 1 170 ? 23.809 -6.923 -29.132 1.00 79.88 170 CYS A C 1
ATOM 1391 O O . CYS A 1 170 ? 24.549 -7.540 -29.894 1.00 79.88 170 CYS A O 1
ATOM 1393 N N . GLY A 1 171 ? 23.465 -5.645 -29.326 1.00 73.38 171 GLY A N 1
ATOM 1394 C CA . GLY A 1 171 ? 24.029 -4.815 -30.390 1.00 73.38 171 GLY A CA 1
ATOM 1395 C C . GLY A 1 171 ? 25.525 -4.571 -30.199 1.00 73.38 171 GLY A C 1
ATOM 1396 O O . GLY A 1 171 ? 26.282 -4.725 -31.153 1.00 73.38 171 GLY A O 1
ATOM 1397 N N . ASP A 1 172 ? 25.948 -4.291 -28.964 1.00 69.81 172 ASP A N 1
ATOM 1398 C CA . ASP A 1 172 ? 27.356 -4.044 -28.621 1.00 69.81 172 ASP A CA 1
ATOM 1399 C C . ASP A 1 172 ? 28.245 -5.297 -28.733 1.00 69.81 172 ASP A C 1
ATOM 1401 O O . ASP A 1 172 ? 29.433 -5.176 -28.999 1.00 69.81 172 ASP A O 1
ATOM 1405 N N . ILE A 1 173 ? 27.697 -6.506 -28.547 1.00 64.56 173 ILE A N 1
ATOM 1406 C CA . ILE A 1 173 ? 28.451 -7.774 -28.674 1.00 64.56 173 ILE A CA 1
ATOM 1407 C C . ILE A 1 173 ? 28.620 -8.203 -30.147 1.00 64.56 173 ILE A C 1
ATOM 1409 O O . ILE A 1 173 ? 29.483 -9.025 -30.453 1.00 64.56 173 ILE A O 1
ATOM 1413 N N . MET A 1 174 ? 27.791 -7.690 -31.063 1.00 54.28 174 MET A N 1
ATOM 1414 C CA . MET A 1 174 ? 27.843 -8.026 -32.495 1.00 54.28 174 MET A CA 1
ATOM 1415 C C . MET A 1 174 ? 28.659 -7.040 -33.351 1.00 54.28 174 MET A C 1
ATOM 1417 O O . MET A 1 174 ? 28.766 -7.260 -34.560 1.00 54.28 174 MET A O 1
ATOM 1421 N N . GLY A 1 175 ? 29.220 -5.984 -32.752 1.00 51.44 175 GLY A N 1
ATOM 1422 C CA . GLY A 1 175 ? 30.186 -5.065 -33.372 1.00 51.44 175 GLY A CA 1
ATOM 1423 C C . GLY A 1 175 ? 31.607 -5.326 -32.895 1.00 51.44 175 GLY A C 1
ATOM 1424 O O . GLY A 1 175 ? 32.530 -5.099 -33.706 1.00 51.44 175 GLY A O 1
#

Sequence (175 aa):
MKHIAQKYQDANMKKDVDIIAIGKKALEFFVRDGWNVVASTALKDDFDERDLHAIYTYINQAIVKKTYAKVKVYFNFFKNIITQVPLRFKLYPLDQESFEAFLQDLNIAPDTTLSFKQHSDLVIEPDINHFKNNLVQELTELIIYHAALHNKTGEHAARMLAMKNAKDNCGDIMG

Secondary structure (DSSP, 8-state):
-HHHHHH--STTGGGG-EEEEESHHHHHHHHHTT-EEEEEEPPPTT--GGGGHHHHHHHHHHHHTT--S-EEEEEEEE-SSS-EEEEEEEEES--HHHHHHHHHHTTPPP-TT------TT---SS-HHHHHHHHHHHHHHHHHHHHHHHHHHHHHHHHHHHHHHHHHHHHHH--